Protein AF-A0A498KVS5-F1 (afdb_monomer_lite)

pLDDT: mean 75.51, std 8.53, range [44.31, 86.0]

Structure (mmCIF, N/CA/C/O backbone):
data_AF-A0A498KVS5-F1
#
_entry.id   AF-A0A498KVS5-F1
#
loop_
_atom_site.group_PDB
_atom_site.id
_atom_site.type_symbol
_atom_site.label_atom_id
_atom_site.label_alt_id
_atom_site.label_comp_id
_atom_site.label_asym_id
_atom_site.label_entity_id
_atom_site.label_seq_id
_atom_site.pdbx_PDB_ins_code
_atom_site.Cartn_x
_atom_site.Cartn_y
_atom_site.Cartn_z
_atom_site.occupancy
_atom_site.B_iso_or_equiv
_atom_site.auth_seq_id
_atom_site.auth_comp_id
_atom_site.auth_asym_id
_atom_site.auth_atom_id
_atom_site.pdbx_PDB_model_num
ATOM 1 N N . MET A 1 1 ? 11.181 8.571 -5.277 1.00 62.12 1 MET A N 1
ATOM 2 C CA . MET A 1 1 ? 11.722 7.364 -5.919 1.00 62.12 1 MET A CA 1
ATOM 3 C C . MET A 1 1 ? 11.487 7.470 -7.403 1.00 62.12 1 MET A C 1
ATOM 5 O O . MET A 1 1 ? 10.353 7.722 -7.819 1.00 62.12 1 MET A O 1
AT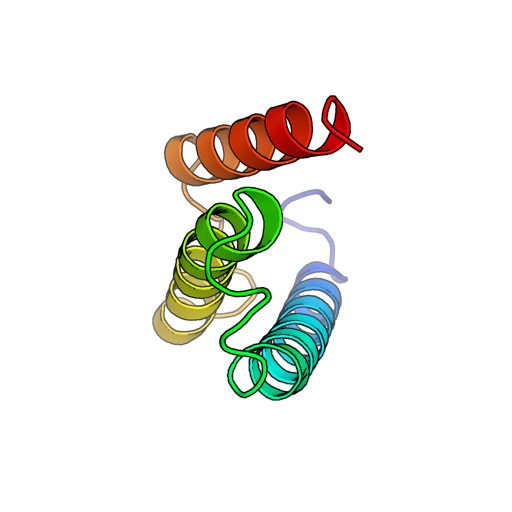OM 9 N N . ASP A 1 2 ? 12.569 7.356 -8.158 1.00 70.12 2 ASP A N 1
ATOM 10 C CA . ASP A 1 2 ? 12.517 7.262 -9.609 1.00 70.12 2 ASP A CA 1
ATOM 11 C C . ASP A 1 2 ? 11.981 5.899 -10.037 1.00 70.12 2 ASP A C 1
ATOM 13 O O . ASP A 1 2 ? 12.044 4.920 -9.296 1.00 70.12 2 ASP A O 1
ATOM 17 N N . ARG A 1 3 ? 11.426 5.825 -11.249 1.00 63.72 3 ARG A N 1
ATOM 18 C CA . ARG A 1 3 ? 10.810 4.594 -11.773 1.00 63.72 3 ARG A CA 1
ATOM 19 C C . ARG A 1 3 ? 11.800 3.428 -11.893 1.00 63.72 3 ARG A C 1
ATOM 21 O O . ARG A 1 3 ? 11.375 2.281 -11.823 1.00 63.72 3 ARG A O 1
ATOM 28 N N . ASN A 1 4 ? 13.084 3.733 -12.069 1.00 68.62 4 ASN A N 1
ATOM 29 C CA . ASN A 1 4 ? 14.156 2.750 -12.235 1.00 68.62 4 ASN A CA 1
ATOM 30 C C . ASN A 1 4 ? 14.933 2.495 -10.935 1.00 68.62 4 ASN A C 1
ATOM 32 O O . ASN A 1 4 ? 15.967 1.836 -10.967 1.00 68.62 4 ASN A O 1
ATOM 36 N N . ASP A 1 5 ? 14.472 3.037 -9.806 1.00 73.38 5 ASP A N 1
ATOM 37 C CA . ASP A 1 5 ? 15.117 2.812 -8.518 1.00 73.38 5 ASP A CA 1
ATOM 38 C C . ASP A 1 5 ? 14.945 1.328 -8.121 1.00 73.38 5 ASP A C 1
ATOM 40 O O . ASP A 1 5 ? 13.809 0.844 -8.033 1.00 73.38 5 ASP A O 1
ATOM 44 N N . PRO A 1 6 ? 16.041 0.575 -7.898 1.00 75.88 6 PRO A N 1
ATOM 45 C CA . PRO A 1 6 ? 15.964 -0.843 -7.543 1.00 75.88 6 PRO A CA 1
ATOM 46 C C . PRO A 1 6 ? 15.206 -1.070 -6.227 1.00 75.88 6 PRO A C 1
ATOM 48 O O . PRO A 1 6 ? 14.660 -2.151 -6.000 1.00 75.88 6 PRO A O 1
ATOM 51 N N . ASN A 1 7 ? 15.097 -0.039 -5.386 1.00 79.44 7 ASN A N 1
ATOM 52 C CA . ASN A 1 7 ? 14.402 -0.109 -4.110 1.00 79.44 7 ASN A CA 1
ATOM 53 C C . ASN A 1 7 ? 12.879 -0.017 -4.240 1.00 79.44 7 ASN A C 1
ATOM 55 O O . ASN A 1 7 ? 12.191 -0.235 -3.245 1.00 79.44 7 ASN A O 1
ATOM 59 N N . VAL A 1 8 ? 12.323 0.263 -5.428 1.00 74.44 8 VAL A N 1
ATOM 60 C CA . VAL A 1 8 ? 10.862 0.355 -5.626 1.00 74.44 8 VAL A CA 1
ATOM 61 C C . VAL A 1 8 ? 10.167 -0.919 -5.153 1.00 74.44 8 VAL A C 1
ATOM 63 O O . VAL A 1 8 ? 9.152 -0.842 -4.467 1.00 74.44 8 VAL A O 1
ATOM 66 N N . ALA A 1 9 ? 10.733 -2.090 -5.449 1.00 75.25 9 ALA A N 1
ATOM 67 C CA . ALA A 1 9 ? 10.151 -3.356 -5.018 1.00 75.25 9 ALA A CA 1
ATOM 68 C C . ALA A 1 9 ? 10.136 -3.502 -3.486 1.00 75.25 9 ALA A C 1
ATOM 70 O O . ALA A 1 9 ? 9.113 -3.889 -2.920 1.00 75.25 9 ALA A O 1
ATOM 71 N N . SER A 1 10 ? 11.234 -3.133 -2.821 1.00 81.50 10 SER A N 1
ATOM 72 C CA . SER A 1 10 ? 11.342 -3.166 -1.357 1.00 81.50 10 SER A CA 1
ATOM 73 C C . SER A 1 10 ? 10.396 -2.161 -0.698 1.00 81.50 10 SER A C 1
ATOM 75 O O . SER A 1 10 ? 9.674 -2.508 0.230 1.00 81.50 10 SER A O 1
ATOM 77 N N . ALA A 1 11 ? 10.326 -0.938 -1.225 1.00 79.31 11 ALA A N 1
ATOM 78 C CA . ALA A 1 11 ? 9.434 0.105 -0.729 1.00 79.31 11 ALA A CA 1
ATOM 79 C C . ALA A 1 11 ? 7.953 -0.275 -0.894 1.00 79.31 11 ALA A C 1
ATOM 81 O O . ALA A 1 11 ? 7.126 0.015 -0.031 1.00 79.31 11 ALA A O 1
ATOM 82 N N . VAL A 1 12 ? 7.599 -0.956 -1.990 1.00 79.12 12 VAL A N 1
ATOM 83 C CA . VAL A 1 12 ? 6.244 -1.486 -2.192 1.00 79.12 12 VAL A CA 1
ATOM 84 C C . VAL A 1 12 ? 5.937 -2.615 -1.210 1.00 79.12 12 VAL A C 1
ATOM 86 O O . VAL A 1 12 ? 4.811 -2.677 -0.714 1.00 79.12 12 VAL A O 1
ATOM 89 N N . ALA A 1 13 ? 6.904 -3.486 -0.913 1.00 81.19 13 ALA A N 1
ATOM 90 C CA . ALA A 1 13 ? 6.740 -4.549 0.076 1.00 81.19 13 ALA A CA 1
ATOM 91 C C . ALA A 1 13 ? 6.509 -3.978 1.487 1.00 81.19 13 ALA A C 1
ATOM 93 O O . ALA A 1 13 ? 5.511 -4.320 2.123 1.00 81.19 13 ALA A O 1
ATOM 94 N N . GLU A 1 14 ? 7.350 -3.035 1.917 1.00 83.94 14 GLU A N 1
ATOM 95 C CA . GLU A 1 14 ? 7.227 -2.338 3.203 1.00 83.94 14 GLU A CA 1
ATOM 96 C C . GLU A 1 14 ? 5.893 -1.587 3.321 1.00 83.94 14 GLU A C 1
ATOM 98 O O . GLU A 1 14 ? 5.194 -1.677 4.336 1.00 83.94 14 GLU A O 1
ATOM 103 N N . LEU A 1 15 ? 5.480 -0.892 2.253 1.00 82.56 15 LEU A N 1
ATOM 104 C CA . LEU A 1 15 ? 4.187 -0.215 2.204 1.00 82.56 15 LEU A CA 1
ATOM 105 C C . LEU A 1 15 ? 3.036 -1.201 2.413 1.00 82.56 15 LEU A C 1
ATOM 107 O O . LEU A 1 15 ? 2.076 -0.885 3.118 1.00 82.56 15 LEU A O 1
ATOM 111 N N . ARG A 1 16 ? 3.115 -2.388 1.807 1.00 81.38 16 ARG A N 1
ATOM 112 C CA . ARG A 1 16 ? 2.093 -3.434 1.9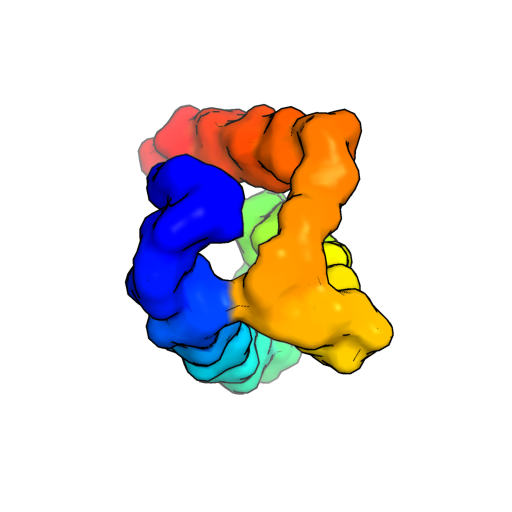20 1.00 81.38 16 ARG A CA 1
ATOM 113 C C . ARG A 1 16 ? 2.001 -3.979 3.340 1.00 81.38 16 ARG A C 1
ATOM 115 O O . ARG A 1 16 ? 0.900 -4.113 3.870 1.00 81.38 16 ARG A O 1
ATOM 122 N N . GLU A 1 17 ? 3.140 -4.265 3.955 1.00 84.69 17 GLU A N 1
ATOM 123 C CA . GLU A 1 17 ? 3.214 -4.781 5.322 1.00 84.69 17 GLU A CA 1
ATOM 124 C C . GLU A 1 17 ? 2.700 -3.757 6.340 1.00 84.69 17 GLU A C 1
ATOM 126 O O . GLU A 1 17 ? 1.838 -4.068 7.170 1.00 84.69 17 GLU A O 1
ATOM 131 N N . THR A 1 18 ? 3.142 -2.506 6.207 1.00 81.62 18 THR A N 1
ATOM 132 C CA . THR A 1 18 ? 2.688 -1.389 7.044 1.00 81.62 18 THR A CA 1
ATOM 133 C C . THR A 1 18 ? 1.188 -1.159 6.877 1.00 81.62 18 THR A C 1
ATOM 135 O O . THR A 1 18 ? 0.463 -1.008 7.862 1.00 81.62 18 THR A O 1
ATOM 138 N N . SER A 1 19 ? 0.694 -1.203 5.637 1.00 77.75 19 SER A N 1
ATOM 139 C CA . SER A 1 19 ? -0.732 -1.076 5.323 1.00 77.75 19 SER A CA 1
ATOM 140 C C . SER A 1 19 ? -1.566 -2.183 5.962 1.00 77.75 19 SER A C 1
ATOM 142 O O . SER A 1 19 ? -2.586 -1.903 6.590 1.00 77.75 19 SER A O 1
ATOM 144 N N . ASN A 1 20 ? -1.128 -3.439 5.849 1.00 80.69 20 ASN A N 1
ATOM 145 C CA . ASN A 1 20 ? -1.822 -4.581 6.441 1.00 80.69 20 ASN A CA 1
ATOM 146 C C . ASN A 1 20 ? -1.855 -4.490 7.968 1.00 80.69 20 ASN A C 1
ATOM 148 O O . ASN A 1 20 ? -2.908 -4.698 8.571 1.00 80.69 20 ASN A O 1
ATOM 152 N N . SER A 1 21 ? -0.730 -4.128 8.585 1.00 83.31 21 SER A N 1
ATOM 153 C CA . SER A 1 21 ? -0.624 -3.940 10.035 1.00 83.31 21 SER A CA 1
ATOM 154 C C . SER A 1 21 ? -1.540 -2.819 10.524 1.00 83.31 21 SER A C 1
ATOM 156 O O . SER A 1 21 ? -2.258 -2.976 11.514 1.00 83.31 21 SER A O 1
ATOM 158 N N . TRP A 1 22 ? -1.584 -1.705 9.791 1.00 79.12 22 TRP A N 1
ATOM 159 C CA . TRP A 1 22 ? -2.457 -0.575 10.086 1.00 79.12 22 TRP A CA 1
ATOM 160 C C . TRP A 1 22 ? -3.939 -0.954 9.971 1.00 79.12 22 TRP A C 1
ATOM 162 O O . TRP A 1 22 ? -4.703 -0.735 10.912 1.00 79.12 22 TRP A O 1
ATOM 172 N N . VAL A 1 23 ? -4.349 -1.601 8.873 1.00 76.31 23 VAL A N 1
ATOM 173 C CA . VAL A 1 23 ? -5.734 -2.068 8.696 1.00 76.31 23 VAL A CA 1
ATOM 174 C C . VAL A 1 23 ? -6.098 -3.075 9.788 1.00 76.31 23 VAL A C 1
ATOM 176 O O . VAL A 1 23 ? -7.177 -2.981 10.368 1.00 76.31 23 VAL A O 1
ATOM 179 N N . ALA A 1 24 ? -5.213 -4.018 10.119 1.00 82.38 24 ALA A N 1
ATOM 180 C CA . ALA A 1 24 ? -5.459 -5.013 11.160 1.00 82.38 24 ALA A CA 1
ATOM 181 C C . ALA A 1 24 ? -5.670 -4.380 12.544 1.00 82.38 24 ALA A C 1
ATOM 183 O O . ALA A 1 24 ? -6.572 -4.816 13.267 1.00 82.38 24 ALA A O 1
ATOM 184 N N . LYS A 1 25 ? -4.884 -3.346 12.875 1.00 80.69 25 LYS A N 1
ATOM 185 C CA . LYS A 1 25 ? -4.991 -2.584 14.124 1.00 80.69 25 LYS A CA 1
ATOM 186 C C . LYS A 1 25 ? -6.311 -1.818 14.196 1.00 80.69 25 LYS A C 1
ATOM 188 O O . LYS A 1 25 ? -7.094 -2.016 15.119 1.00 80.69 25 LYS A O 1
ATOM 193 N N . TYR A 1 26 ? -6.598 -1.006 13.183 1.00 75.50 26 TYR A N 1
ATOM 194 C CA . TYR A 1 26 ? -7.681 -0.027 13.263 1.00 75.50 26 TYR A CA 1
ATOM 195 C C . TYR A 1 26 ? -9.047 -0.538 12.787 1.00 75.50 26 TYR A C 1
ATOM 197 O O . TYR A 1 26 ? -10.067 0.017 13.188 1.00 75.50 26 TYR A O 1
ATOM 205 N N . ARG A 1 27 ? -9.127 -1.637 12.014 1.00 73.56 27 ARG A N 1
ATOM 206 C CA . ARG A 1 27 ? -10.424 -2.197 11.564 1.00 73.56 27 ARG A 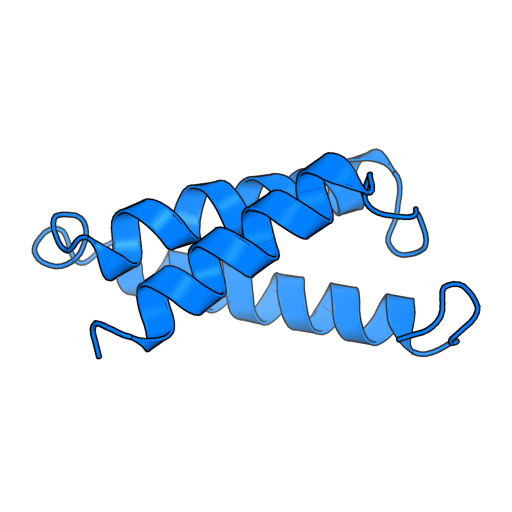CA 1
ATOM 207 C C . ARG A 1 27 ? -11.344 -2.617 12.712 1.00 73.56 27 ARG A C 1
ATOM 209 O O . ARG A 1 27 ? -12.553 -2.705 12.526 1.00 73.56 27 ARG A O 1
ATOM 216 N N . ARG A 1 28 ? -10.773 -2.949 13.876 1.00 76.19 28 ARG A N 1
ATOM 217 C CA . ARG A 1 28 ? -11.520 -3.401 15.061 1.00 76.19 28 ARG A CA 1
ATOM 218 C C . ARG A 1 28 ? -11.980 -2.233 15.938 1.00 76.19 28 ARG A C 1
ATOM 220 O O . ARG A 1 28 ? -12.914 -2.395 16.719 1.00 76.19 28 ARG A O 1
ATOM 227 N N . GLU A 1 29 ? -11.388 -1.054 15.773 1.00 75.38 29 GLU A N 1
ATOM 228 C CA . GLU A 1 29 ? -11.682 0.140 16.565 1.00 75.38 29 GLU A CA 1
ATOM 229 C C . GLU A 1 29 ? -12.785 0.978 15.896 1.00 75.38 29 GLU A C 1
ATOM 231 O O . GLU A 1 29 ? -12.534 1.986 15.234 1.00 75.38 29 GLU A O 1
ATOM 236 N N . LYS A 1 30 ? -14.047 0.556 16.073 1.00 65.00 30 LYS A N 1
ATOM 237 C CA . LYS A 1 30 ? -15.231 1.211 15.473 1.00 65.00 30 LYS A CA 1
ATOM 238 C C . LYS A 1 30 ? -15.345 2.707 15.794 1.00 65.00 30 LYS A C 1
ATOM 240 O O . LYS A 1 30 ? -15.866 3.466 14.984 1.00 65.00 30 LYS A O 1
ATOM 245 N N . THR A 1 31 ? -14.835 3.134 16.946 1.00 68.75 31 THR A N 1
ATOM 246 C CA . THR A 1 31 ? -14.811 4.536 17.395 1.00 68.75 31 THR A CA 1
ATOM 247 C C . THR A 1 31 ? -13.849 5.410 16.592 1.00 68.75 31 THR A C 1
ATOM 249 O O . THR A 1 31 ? -14.033 6.625 16.532 1.00 68.75 31 THR A O 1
ATOM 252 N N . LEU A 1 32 ? -12.837 4.818 15.954 1.00 65.12 32 LEU A N 1
ATOM 253 C CA . LEU A 1 32 ? -11.880 5.550 15.133 1.00 65.12 32 LEU A CA 1
ATOM 254 C C . LEU A 1 32 ? -12.268 5.562 13.651 1.00 65.12 32 LEU A C 1
ATOM 256 O O . LEU A 1 32 ? -11.892 6.499 12.951 1.00 65.12 32 LEU A O 1
ATOM 260 N N . LEU A 1 33 ? -13.038 4.578 13.169 1.00 61.66 33 LEU A N 1
ATOM 261 C CA . LEU A 1 33 ? -13.481 4.500 11.766 1.00 61.66 33 LEU A CA 1
ATOM 262 C C . LEU A 1 33 ? -1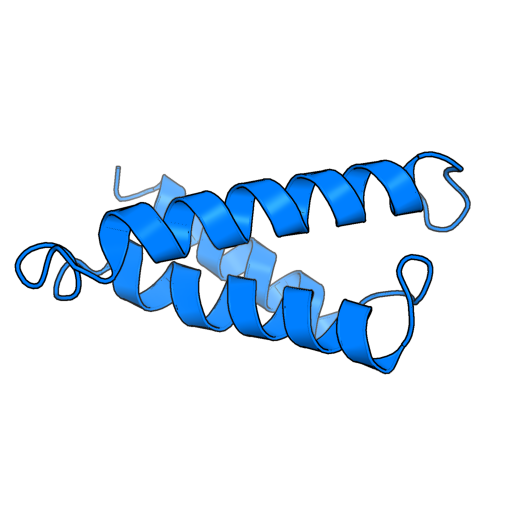4.319 5.716 11.329 1.00 61.66 33 LEU A C 1
ATOM 264 O O . LEU A 1 33 ? -14.302 6.076 10.156 1.00 61.66 33 LEU A O 1
ATOM 268 N N . GLY A 1 34 ? -15.013 6.368 12.268 1.00 57.94 34 GLY A N 1
ATOM 269 C CA . GLY A 1 34 ? -15.749 7.615 12.027 1.00 57.94 34 GLY A CA 1
ATOM 270 C C . GLY A 1 34 ? -14.883 8.881 12.029 1.00 57.94 34 GLY A C 1
ATOM 271 O O . GLY A 1 34 ? -15.371 9.950 11.671 1.00 57.94 34 GLY A O 1
ATOM 272 N N . ARG A 1 35 ? -13.601 8.801 12.421 1.00 65.94 35 ARG A N 1
ATOM 273 C CA . ARG A 1 35 ? -12.691 9.948 12.329 1.00 65.94 35 ARG A CA 1
ATOM 274 C C . ARG A 1 35 ? -12.266 10.121 10.877 1.00 65.94 35 ARG A C 1
ATOM 276 O O . ARG A 1 35 ? -11.768 9.181 10.258 1.00 65.94 35 ARG A O 1
ATOM 283 N N . VAL A 1 36 ? -12.386 11.356 10.383 1.00 60.59 36 VAL A N 1
ATOM 284 C CA . VAL A 1 36 ? -12.002 11.791 9.024 1.00 60.59 36 VAL A CA 1
ATOM 285 C C . VAL A 1 36 ? -10.635 11.234 8.609 1.00 60.59 36 VAL A C 1
ATOM 287 O O . VAL A 1 36 ? -10.458 10.828 7.467 1.00 60.59 36 VAL A O 1
ATOM 290 N N . PHE A 1 37 ? -9.705 11.111 9.562 1.00 62.72 37 PHE A N 1
ATOM 291 C CA . PHE A 1 37 ? -8.371 10.568 9.337 1.00 62.72 37 PHE A CA 1
ATOM 292 C C . PHE A 1 37 ? -8.330 9.080 8.907 1.00 62.72 37 PHE A C 1
ATOM 294 O O . PHE A 1 37 ? -7.571 8.710 8.016 1.00 62.72 37 PHE A O 1
ATOM 301 N N . LEU A 1 38 ? -9.124 8.184 9.502 1.00 60.56 38 LEU A N 1
ATOM 302 C CA . LEU A 1 38 ? -9.085 6.762 9.115 1.00 60.56 38 LEU A CA 1
ATOM 303 C C . LEU A 1 38 ? -9.902 6.481 7.844 1.00 60.56 38 LEU A C 1
ATOM 305 O O . LEU A 1 38 ? -9.524 5.627 7.034 1.00 60.56 38 LEU A O 1
ATOM 309 N N . GLY A 1 39 ? -11.001 7.216 7.644 1.00 64.81 39 GLY A N 1
ATOM 310 C CA . GLY A 1 39 ? -11.901 7.032 6.503 1.00 64.81 39 GLY A CA 1
ATOM 311 C C . GLY A 1 39 ? -11.268 7.366 5.147 1.00 64.81 39 GLY A C 1
ATOM 312 O O . GLY A 1 39 ? -11.558 6.696 4.161 1.00 64.81 39 GLY A O 1
ATOM 313 N N . THR A 1 40 ? -10.363 8.344 5.089 1.00 65.94 40 THR A N 1
ATOM 314 C CA . THR A 1 40 ? -9.672 8.761 3.852 1.00 65.94 40 THR A CA 1
ATOM 315 C C . THR A 1 40 ? -8.448 7.904 3.520 1.00 65.94 40 THR A C 1
ATOM 317 O O . THR A 1 40 ? -8.141 7.690 2.350 1.00 65.94 40 THR A O 1
ATOM 320 N N . PHE A 1 41 ? -7.761 7.355 4.526 1.00 69.69 41 PHE A N 1
ATOM 321 C CA . PHE A 1 41 ? -6.527 6.590 4.317 1.00 69.69 41 PHE A CA 1
ATOM 322 C C . PHE A 1 41 ? -6.798 5.166 3.804 1.00 69.69 41 PHE A C 1
ATOM 324 O O . PHE A 1 41 ? -6.045 4.625 2.994 1.00 69.69 41 PHE A O 1
ATOM 331 N N . THR A 1 42 ? -7.914 4.566 4.230 1.00 70.56 42 THR A N 1
ATOM 332 C CA . THR A 1 42 ? -8.266 3.177 3.896 1.00 70.56 42 THR A CA 1
ATOM 333 C C . THR A 1 42 ? -8.515 2.968 2.387 1.00 70.56 42 THR A C 1
ATOM 335 O O . THR A 1 42 ? -7.949 2.032 1.816 1.00 70.56 42 THR A O 1
ATOM 338 N N . PRO A 1 43 ? -9.277 3.831 1.679 1.00 75.00 43 PRO A N 1
ATOM 339 C CA . PRO A 1 43 ? -9.431 3.743 0.224 1.00 75.00 43 PRO A CA 1
ATOM 340 C C . PRO A 1 43 ? -8.123 3.977 -0.542 1.00 75.00 43 PRO A C 1
ATOM 342 O O . PRO A 1 43 ? -7.869 3.292 -1.534 1.00 75.00 43 PRO A O 1
ATOM 345 N N . ALA A 1 44 ? -7.280 4.910 -0.083 1.00 77.25 44 ALA A N 1
ATOM 346 C CA . ALA A 1 44 ? -5.991 5.207 -0.705 1.00 77.25 44 ALA A CA 1
ATOM 347 C C . ALA A 1 44 ? -5.029 4.012 -0.609 1.00 77.25 44 ALA A C 1
ATOM 349 O O . ALA A 1 44 ? -4.494 3.575 -1.632 1.00 77.25 44 ALA A O 1
ATOM 350 N N . ILE A 1 45 ? -4.884 3.424 0.586 1.00 77.50 45 ILE A N 1
ATOM 351 C CA . ILE A 1 45 ? -4.123 2.185 0.802 1.00 77.50 45 ILE A CA 1
ATOM 352 C C . ILE A 1 45 ? -4.644 1.074 -0.109 1.00 77.50 45 ILE A C 1
ATOM 354 O O . ILE A 1 45 ? -3.866 0.443 -0.824 1.00 77.50 45 ILE A O 1
ATOM 358 N N . ASN A 1 46 ? -5.959 0.845 -0.123 1.00 80.75 46 ASN A N 1
ATOM 359 C CA . ASN A 1 46 ? -6.548 -0.235 -0.912 1.00 80.75 46 ASN A CA 1
ATOM 360 C C . ASN A 1 46 ? -6.322 -0.033 -2.420 1.00 80.75 46 ASN A C 1
ATOM 362 O O . ASN A 1 46 ? -6.054 -0.998 -3.135 1.00 80.75 46 ASN A O 1
ATOM 366 N N . ALA A 1 47 ? -6.355 1.210 -2.910 1.00 80.06 47 ALA A N 1
ATOM 367 C CA . ALA A 1 47 ? -6.094 1.532 -4.312 1.00 80.06 47 ALA A CA 1
ATOM 368 C C . ALA A 1 47 ? -4.628 1.315 -4.728 1.00 80.06 47 ALA A C 1
ATOM 370 O O . ALA A 1 47 ? -4.368 0.968 -5.887 1.00 80.06 47 ALA A O 1
ATOM 371 N N . VAL A 1 48 ? -3.678 1.535 -3.814 1.00 81.06 48 VAL A N 1
ATOM 372 C CA . VAL A 1 48 ? -2.245 1.298 -4.049 1.00 81.06 48 VAL A CA 1
ATOM 373 C C . VAL A 1 48 ? -1.926 -0.190 -3.954 1.00 81.06 48 VAL A C 1
ATOM 375 O O . VAL A 1 48 ? -1.327 -0.749 -4.872 1.00 81.06 48 VAL A O 1
ATOM 378 N N . SER A 1 49 ? -2.398 -0.849 -2.896 1.00 80.56 49 SER A N 1
ATOM 379 C CA . SER A 1 49 ? -2.248 -2.291 -2.711 1.00 80.56 49 SER A CA 1
ATOM 380 C C . SER A 1 49 ? -2.845 -3.060 -3.885 1.00 80.56 49 SER A C 1
ATOM 382 O O . SER A 1 49 ? -2.151 -3.883 -4.473 1.00 80.56 49 SER A O 1
ATOM 384 N N . GLY A 1 50 ? -4.076 -2.742 -4.302 1.00 82.25 50 GLY A N 1
ATOM 385 C CA . GLY A 1 50 ? -4.724 -3.390 -5.445 1.00 82.25 50 GLY A CA 1
ATOM 386 C C . GLY A 1 50 ? -3.941 -3.246 -6.753 1.00 82.25 50 GLY A C 1
ATOM 387 O O . GLY A 1 50 ? -3.805 -4.212 -7.495 1.00 82.25 50 GLY A O 1
ATOM 388 N N . HIS A 1 51 ? -3.34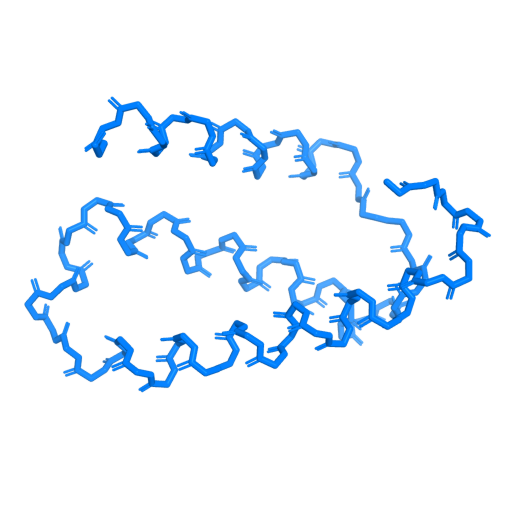5 -2.077 -7.014 1.00 86.00 51 HIS A N 1
ATOM 389 C CA . HIS A 1 51 ? -2.497 -1.871 -8.196 1.00 86.00 51 HIS A CA 1
ATOM 390 C C . HIS A 1 51 ? -1.275 -2.795 -8.187 1.00 86.00 51 HIS A C 1
ATOM 392 O O . HIS A 1 51 ? -1.019 -3.492 -9.165 1.00 86.00 51 HIS A O 1
ATOM 398 N N . TYR A 1 52 ? -0.553 -2.861 -7.070 1.00 83.44 52 TYR A N 1
ATOM 399 C CA . TYR A 1 52 ? 0.633 -3.712 -6.967 1.00 83.44 52 TYR A CA 1
ATOM 400 C C . TYR A 1 52 ? 0.312 -5.205 -6.816 1.00 83.44 52 TYR A C 1
ATOM 402 O O . TYR A 1 52 ? 1.198 -6.034 -7.013 1.00 83.44 52 TYR A O 1
ATOM 410 N N . VAL A 1 53 ? -0.919 -5.583 -6.447 1.00 81.81 53 VAL A N 1
ATOM 411 C CA . VAL A 1 53 ? -1.409 -6.968 -6.578 1.00 81.81 53 VAL A CA 1
ATOM 412 C C . VAL A 1 53 ? -1.548 -7.323 -8.058 1.00 81.81 53 VAL A C 1
ATOM 414 O O . VAL A 1 53 ? -1.039 -8.354 -8.477 1.00 81.81 53 VAL A O 1
ATOM 417 N N . SER A 1 54 ? -2.227 -6.480 -8.840 1.00 84.25 54 SER A N 1
ATOM 418 C CA . SER A 1 54 ? -2.600 -6.801 -10.222 1.00 84.25 54 SER A CA 1
ATOM 419 C C . SER A 1 54 ? -1.468 -6.639 -11.234 1.00 84.25 54 SER A C 1
ATOM 421 O O . SER A 1 54 ? -1.399 -7.409 -12.185 1.00 84.25 54 SER A O 1
ATOM 423 N N . PHE A 1 55 ? -0.602 -5.638 -11.063 1.00 84.81 55 PHE A N 1
ATOM 424 C CA . PHE A 1 55 ? 0.387 -5.253 -12.080 1.00 84.81 55 PHE A CA 1
ATOM 425 C C . PHE A 1 55 ? 1.840 -5.539 -11.677 1.00 84.81 55 PHE A C 1
ATOM 427 O O . PHE A 1 55 ? 2.746 -5.373 -12.489 1.00 84.81 55 PHE A O 1
ATOM 434 N N . GLY A 1 56 ? 2.071 -5.982 -10.440 1.00 81.06 56 GLY A N 1
ATOM 435 C CA . GLY A 1 56 ? 3.407 -6.220 -9.901 1.00 81.06 56 GLY A CA 1
ATOM 436 C C . GLY A 1 56 ? 4.070 -4.961 -9.321 1.00 81.06 56 GLY A C 1
ATOM 437 O O . GLY A 1 56 ? 3.644 -3.836 -9.586 1.00 81.06 56 GLY A O 1
ATOM 438 N N . PRO A 1 57 ? 5.115 -5.131 -8.494 1.00 78.56 57 PRO A N 1
ATOM 439 C CA . PRO A 1 57 ? 5.660 -4.072 -7.640 1.00 78.56 57 PRO A CA 1
ATOM 440 C C . PRO A 1 57 ? 6.422 -2.975 -8.396 1.00 78.56 57 PRO A C 1
ATOM 442 O O . PRO A 1 57 ? 6.604 -1.886 -7.869 1.00 78.56 57 PRO A O 1
ATOM 445 N N . THR A 1 58 ? 6.848 -3.230 -9.633 1.00 79.00 58 THR A N 1
ATOM 446 C CA . THR A 1 58 ? 7.559 -2.258 -10.481 1.00 79.00 58 THR A CA 1
ATOM 447 C C . THR A 1 58 ? 6.627 -1.513 -11.440 1.00 79.00 58 THR A C 1
ATOM 449 O O . THR A 1 58 ? 7.065 -0.624 -12.176 1.00 79.00 58 THR A O 1
ATOM 452 N N . ALA A 1 59 ? 5.331 -1.846 -11.446 1.00 83.31 59 ALA A N 1
ATOM 453 C CA . ALA A 1 59 ? 4.369 -1.199 -12.320 1.00 83.31 59 ALA A CA 1
ATOM 454 C C . ALA A 1 59 ? 4.139 0.256 -11.889 1.00 83.31 59 ALA A C 1
ATOM 456 O O . ALA A 1 59 ? 3.739 0.509 -10.748 1.00 83.31 59 ALA A O 1
ATOM 457 N N . PRO A 1 60 ? 4.313 1.234 -12.794 1.00 80.00 60 PRO A N 1
ATOM 458 C CA . PRO A 1 60 ? 4.135 2.634 -12.447 1.00 80.00 60 PRO A CA 1
ATOM 459 C C . PRO A 1 60 ? 2.683 2.901 -12.046 1.00 80.00 60 PRO A C 1
ATOM 461 O O . PRO A 1 60 ? 1.743 2.553 -12.764 1.00 80.00 60 PRO A O 1
ATOM 464 N N . LEU A 1 61 ? 2.492 3.560 -10.905 1.00 81.50 61 LEU A N 1
ATOM 465 C CA . LEU A 1 61 ? 1.170 4.015 -10.498 1.00 81.50 61 LEU A CA 1
ATOM 466 C C . LEU A 1 61 ? 0.692 5.117 -11.467 1.00 81.50 61 LEU A C 1
ATOM 468 O O . LEU A 1 61 ? 1.451 6.058 -11.727 1.00 81.50 61 LEU A O 1
ATOM 472 N N . PRO A 1 62 ? -0.553 5.068 -11.976 1.00 85.25 62 PRO A N 1
ATOM 473 C CA . PRO A 1 62 ? -1.067 6.097 -12.876 1.00 85.25 62 PRO A CA 1
ATOM 474 C C . PRO A 1 62 ? -0.953 7.505 -12.275 1.00 85.25 62 PRO A C 1
ATOM 476 O O . PRO A 1 62 ? -1.355 7.730 -11.131 1.00 85.25 62 PRO A O 1
ATOM 479 N N . ALA A 1 63 ? -0.462 8.473 -13.057 1.00 83.50 63 ALA A N 1
ATOM 480 C CA . ALA A 1 63 ? -0.130 9.819 -12.574 1.00 83.50 63 ALA A CA 1
ATOM 481 C C . ALA A 1 63 ? -1.304 10.526 -11.871 1.00 83.50 63 ALA A C 1
ATOM 483 O O . ALA A 1 63 ? -1.133 11.070 -10.782 1.00 83.50 63 ALA A O 1
ATOM 484 N N . LYS A 1 64 ? -2.520 10.441 -12.432 1.00 82.12 64 LYS A N 1
ATOM 485 C CA . LYS A 1 64 ? -3.738 11.001 -11.813 1.00 82.12 64 LYS A CA 1
ATOM 486 C C . LYS A 1 64 ? -4.047 10.370 -10.449 1.00 82.12 64 LYS A C 1
ATOM 488 O O . LYS A 1 64 ? -4.426 11.073 -9.517 1.00 82.12 64 LYS A O 1
ATOM 493 N N . ARG A 1 65 ? -3.860 9.050 -10.313 1.00 80.00 65 ARG A N 1
ATOM 494 C CA . ARG A 1 65 ? -4.076 8.322 -9.051 1.00 80.00 65 ARG A CA 1
ATOM 495 C C . ARG A 1 65 ? -3.028 8.720 -8.013 1.00 80.00 65 ARG A C 1
ATOM 497 O O . ARG A 1 65 ? -3.392 8.995 -6.875 1.00 80.00 65 ARG A O 1
ATOM 504 N N . LYS A 1 66 ? -1.758 8.813 -8.423 1.00 82.19 66 LYS A N 1
ATOM 505 C CA . LYS A 1 66 ? -0.655 9.288 -7.576 1.00 82.19 66 LYS A CA 1
ATOM 506 C C . LYS A 1 66 ? -0.917 10.704 -7.054 1.00 82.19 66 LYS A C 1
ATOM 508 O O . LYS A 1 66 ? -0.775 10.937 -5.860 1.00 82.19 66 LYS A O 1
ATOM 513 N N . ALA A 1 67 ? -1.331 11.621 -7.928 1.00 84.81 67 ALA A N 1
ATOM 514 C CA . ALA A 1 67 ? -1.637 13.000 -7.552 1.00 84.81 67 ALA A CA 1
ATOM 515 C C . ALA A 1 67 ? -2.767 13.075 -6.515 1.00 84.81 67 ALA A C 1
ATOM 517 O O . ALA A 1 67 ? -2.609 13.738 -5.497 1.00 84.81 67 ALA A O 1
ATOM 518 N N . ARG A 1 68 ? -3.863 12.330 -6.718 1.00 83.56 68 ARG A N 1
ATOM 519 C CA . ARG A 1 68 ? -4.983 12.298 -5.765 1.00 83.56 68 ARG A CA 1
ATOM 520 C C . ARG A 1 68 ? -4.562 11.814 -4.373 1.00 83.56 68 ARG A C 1
ATOM 522 O O . ARG A 1 68 ? -4.878 12.475 -3.394 1.00 83.56 68 ARG A O 1
ATOM 529 N N . ILE A 1 69 ? -3.808 10.714 -4.297 1.00 81.62 69 ILE A N 1
ATOM 530 C CA . ILE A 1 69 ? -3.319 10.165 -3.018 1.00 81.62 69 ILE A CA 1
ATOM 531 C C . ILE A 1 69 ? -2.425 11.181 -2.292 1.00 81.62 69 ILE A C 1
ATOM 533 O O . ILE A 1 69 ? -2.523 11.342 -1.078 1.00 81.62 69 ILE A O 1
ATOM 537 N N . LEU A 1 70 ? -1.562 11.888 -3.029 1.00 82.25 70 LEU A N 1
ATOM 538 C CA . LEU A 1 70 ? -0.695 12.919 -2.454 1.00 82.25 70 LEU A CA 1
ATOM 539 C C . LEU A 1 70 ? -1.489 14.120 -1.926 1.00 82.25 70 LEU A C 1
ATOM 541 O O . LEU A 1 70 ? -1.154 14.642 -0.866 1.00 82.25 70 LEU A O 1
ATOM 545 N N . GLU A 1 71 ? -2.528 14.555 -2.638 1.00 83.69 71 GLU A N 1
ATOM 546 C CA . GLU A 1 71 ? -3.391 15.650 -2.183 1.00 83.69 71 GLU A CA 1
ATOM 547 C C . GLU A 1 71 ? -4.219 15.263 -0.951 1.00 83.69 71 GLU A C 1
ATOM 549 O O . GLU A 1 71 ? -4.270 16.035 0.008 1.00 83.69 71 GLU A O 1
ATOM 554 N N . GLU A 1 72 ? -4.776 14.048 -0.914 1.00 76.12 72 GLU A N 1
ATOM 555 C CA . GLU A 1 72 ? -5.455 13.501 0.270 1.00 76.12 72 GLU A CA 1
ATOM 556 C C . GLU A 1 72 ? -4.507 13.478 1.481 1.00 76.12 72 GLU A C 1
ATOM 558 O O . GLU A 1 72 ? -4.866 13.942 2.562 1.00 76.12 72 GLU A O 1
ATOM 563 N N . TRP A 1 73 ? -3.257 13.041 1.289 1.00 75.56 73 TRP A N 1
ATOM 564 C CA . TRP A 1 73 ? -2.247 13.007 2.349 1.00 75.56 73 TRP A CA 1
ATOM 565 C C . TRP A 1 73 ? -1.884 14.404 2.875 1.00 75.56 73 TRP A C 1
ATOM 567 O O . TRP A 1 73 ? -1.804 14.616 4.087 1.00 75.56 73 TRP A O 1
ATOM 577 N N . LYS A 1 74 ? -1.702 15.384 1.979 1.00 79.44 74 LYS A N 1
ATOM 578 C CA . LYS A 1 74 ? -1.425 16.784 2.351 1.00 79.44 74 LYS A CA 1
ATOM 579 C C . LYS A 1 74 ? -2.590 17.425 3.094 1.00 79.44 74 LYS A C 1
ATOM 581 O O . LYS A 1 74 ? -2.362 18.174 4.041 1.00 79.44 74 LYS A O 1
ATOM 586 N N . LEU A 1 75 ? -3.825 17.173 2.656 1.00 74.19 75 LEU A N 1
ATOM 587 C CA . LEU A 1 75 ? -5.019 17.666 3.335 1.00 74.19 75 LEU A CA 1
ATOM 588 C C . LEU A 1 75 ? -5.071 17.118 4.760 1.00 74.19 75 LEU A C 1
ATOM 590 O O . LEU A 1 75 ? -5.226 17.884 5.705 1.00 74.19 75 LEU A O 1
ATOM 594 N N . GLN A 1 76 ? -4.826 15.821 4.908 1.00 66.12 76 GLN A N 1
ATOM 595 C CA . GLN A 1 76 ? -4.828 15.151 6.195 1.00 66.12 76 GLN A CA 1
ATOM 596 C C . GLN A 1 76 ? -3.797 15.716 7.175 1.00 66.12 76 GLN A C 1
ATOM 598 O O . GLN A 1 76 ? -4.109 15.9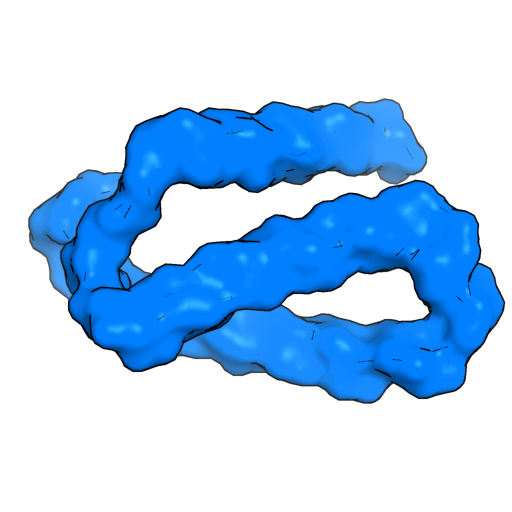62 8.336 1.00 66.12 76 GLN A O 1
ATOM 603 N N . ARG A 1 77 ? -2.570 15.959 6.696 1.00 63.19 77 ARG A N 1
ATOM 604 C CA . ARG A 1 77 ? -1.454 16.447 7.519 1.00 63.19 77 ARG A CA 1
ATOM 605 C C . ARG A 1 77 ? -1.652 17.866 8.057 1.00 63.19 77 ARG A C 1
ATOM 607 O O . ARG A 1 77 ? -0.912 18.267 8.942 1.00 63.19 77 ARG A O 1
ATOM 614 N N . ARG A 1 78 ? -2.596 18.632 7.498 1.00 62.12 78 ARG A N 1
ATOM 615 C CA . ARG A 1 78 ? -2.961 19.983 7.962 1.00 62.12 78 ARG A CA 1
ATOM 616 C C . ARG A 1 78 ? -4.021 19.979 9.066 1.00 62.12 78 ARG A C 1
ATOM 618 O O . ARG A 1 78 ? -4.250 21.017 9.671 1.00 62.12 78 ARG A O 1
ATOM 625 N N . HIS A 1 79 ? -4.668 18.840 9.304 1.00 54.53 79 HIS A N 1
ATOM 626 C CA . HIS A 1 79 ? -5.720 18.673 10.308 1.00 54.53 79 HIS A CA 1
ATOM 627 C C . HIS A 1 79 ? -5.263 17.834 11.522 1.00 54.53 79 HIS A C 1
ATOM 629 O O . HIS A 1 79 ? -6.108 17.374 12.290 1.00 54.53 79 HIS A O 1
ATOM 635 N N . CYS A 1 80 ? -3.950 17.629 11.689 1.00 44.31 80 CYS A N 1
ATOM 636 C CA . CYS A 1 80 ? -3.321 16.994 12.851 1.00 44.31 80 CYS A CA 1
ATOM 637 C C . CYS A 1 80 ? -2.401 17.975 13.573 1.00 44.31 80 CYS A C 1
ATOM 639 O O . CYS A 1 80 ? -1.752 18.780 12.867 1.00 44.31 80 CYS A O 1
#

Sequence (80 aa):
MDRNDPNVASAVAELRETSNSWVAKYRREKTLLGRVFLGTFTPAINAVSGHYVSFGPTAPLPAKRKARILEEWKLQRRHC

Foldseek 3Di:
DDLPPPCLQVVLVVLLVVLVVVCVVCVVVPVCCPPPLNVLVNVLSCLSNVCCVVPNSSDDDPPVSVVVSVVSVVVNVVVD

InterPro domains:
  IPR025585 Photosystem II Psb27 [PF13326] (1-73)
  IPR025585 Photosystem II Psb27 [PTHR34041] (1-73)
  IPR038450 Photosystem II Psb27 superfamily [G3DSA:1.20.58.810] (1-79)

Radius of gyration: 13.57 Å; chains: 1; bounding box: 32×27×30 Å

Organism: Malus domestica (NCBI:txid3750)

Secondary structure (DSSP, 8-state):
--TT-TTHHHHHHHHHHHHHHHHHHHTT-HHHHTSHHHHHHHHHHHHHHHHHHHS-TTSPPPHHHHHHHHHHHHHHHT--